Protein AF-A0A7V5URD4-F1 (afdb_monomer_lite)

Secondary structure (DSSP, 8-state):
---------HHHHHHHSTTHHHHHHHHHHHHHHHHHTTS---SS---------------

Structure (mmCIF, N/CA/C/O backbone):
data_AF-A0A7V5URD4-F1
#
_entry.id   AF-A0A7V5URD4-F1
#
loop_
_atom_site.group_PDB
_atom_site.id
_atom_site.type_symbol
_atom_site.label_atom_id
_atom_site.label_alt_id
_atom_site.label_comp_id
_atom_site.label_asym_id
_atom_site.label_entity_id
_atom_site.label_seq_id
_atom_site.pdbx_PDB_ins_code
_atom_site.Cartn_x
_atom_site.Cartn_y
_atom_site.Cartn_z
_atom_site.occupancy
_atom_site.B_iso_or_equiv
_atom_site.auth_seq_id
_atom_site.auth_comp_id
_atom_site.auth_asym_id
_atom_site.auth_atom_id
_atom_site.pdbx_PDB_model_num
ATOM 1 N N . MET A 1 1 ? 30.382 29.028 -21.459 1.00 49.78 1 MET A N 1
ATOM 2 C CA . MET A 1 1 ? 30.629 27.681 -20.905 1.00 49.78 1 MET A CA 1
ATOM 3 C C . MET A 1 1 ? 29.659 27.471 -19.752 1.00 49.78 1 MET A C 1
ATOM 5 O O . MET A 1 1 ? 29.939 27.911 -18.649 1.00 49.78 1 MET A O 1
ATOM 9 N N . THR A 1 2 ? 28.484 26.901 -20.008 1.00 50.19 2 THR A N 1
ATOM 10 C CA . THR A 1 2 ? 27.537 26.521 -18.951 1.00 50.19 2 THR A CA 1
ATOM 11 C C . THR A 1 2 ? 27.223 25.045 -19.140 1.00 50.19 2 THR A C 1
ATOM 13 O O . THR A 1 2 ? 26.451 24.642 -20.005 1.00 50.19 2 THR A O 1
ATOM 16 N N . THR A 1 3 ? 27.912 24.207 -18.376 1.00 58.22 3 THR A N 1
ATOM 17 C CA . THR A 1 3 ? 27.631 22.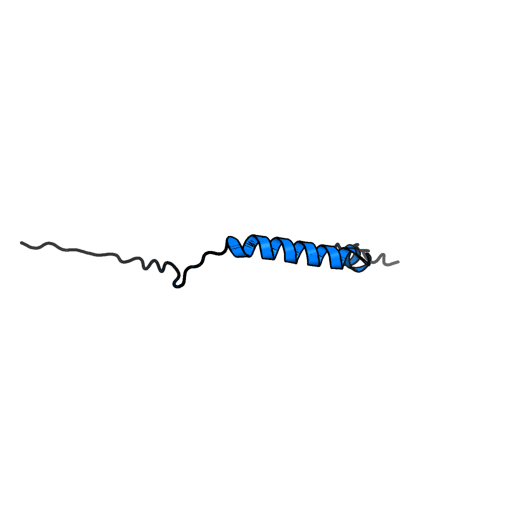778 -18.266 1.00 58.22 3 THR A CA 1
ATOM 18 C C . THR A 1 3 ? 26.300 22.633 -17.536 1.00 58.22 3 THR A C 1
ATOM 20 O O . THR A 1 3 ? 26.240 22.653 -16.310 1.00 58.22 3 THR A O 1
ATOM 23 N N . GLY A 1 4 ? 25.205 22.558 -18.297 1.00 58.41 4 GLY A N 1
ATOM 24 C CA . GLY A 1 4 ? 23.904 22.180 -17.759 1.00 58.41 4 GLY A CA 1
ATOM 25 C C . GLY A 1 4 ? 24.036 20.812 -17.098 1.00 58.41 4 GLY A C 1
ATOM 26 O O . GLY A 1 4 ? 24.462 19.856 -17.745 1.00 58.41 4 GLY A O 1
ATOM 27 N N . LEU A 1 5 ? 23.738 20.742 -15.802 1.00 64.75 5 LEU A N 1
ATOM 28 C CA . LEU A 1 5 ? 23.735 19.513 -15.016 1.00 64.75 5 LEU A CA 1
ATOM 29 C C . LEU A 1 5 ? 22.855 18.479 -15.729 1.00 64.75 5 LEU A C 1
ATOM 31 O O . LEU A 1 5 ? 21.629 18.559 -15.692 1.00 64.75 5 LEU A O 1
ATOM 35 N N . GLN A 1 6 ? 23.484 17.531 -16.423 1.00 65.62 6 GLN A N 1
ATOM 36 C CA . GLN A 1 6 ? 22.800 16.417 -17.070 1.00 65.62 6 GLN A CA 1
ATOM 37 C C . GLN A 1 6 ? 22.335 15.456 -15.976 1.00 65.62 6 GLN A C 1
ATOM 39 O O . GLN A 1 6 ? 23.004 14.478 -15.647 1.00 65.62 6 GLN A O 1
ATOM 44 N N . SER A 1 7 ? 21.189 15.762 -15.377 1.00 65.56 7 SER A N 1
ATOM 45 C CA . SER A 1 7 ? 20.491 14.865 -14.471 1.00 65.56 7 SER A CA 1
ATOM 46 C C . SER A 1 7 ? 19.884 13.726 -15.293 1.00 65.56 7 SER A C 1
ATOM 48 O O . SER A 1 7 ? 18.780 13.812 -15.835 1.00 65.56 7 SER A O 1
ATOM 50 N N . SER A 1 8 ? 20.625 12.626 -15.419 1.00 69.12 8 SER A N 1
ATOM 51 C CA . SER A 1 8 ? 20.075 11.349 -15.877 1.00 69.12 8 SER A CA 1
ATOM 52 C C . SER A 1 8 ? 19.058 10.854 -14.844 1.00 69.12 8 SER A C 1
ATOM 54 O O . SER A 1 8 ? 19.387 10.104 -13.933 1.00 69.12 8 SER A O 1
ATOM 56 N N . GLY A 1 9 ? 17.823 11.347 -14.941 1.00 81.44 9 GLY A N 1
ATOM 57 C CA . GLY A 1 9 ? 16.737 10.989 -14.034 1.00 81.44 9 GLY A CA 1
ATOM 58 C C . GLY A 1 9 ? 16.216 9.580 -14.303 1.00 81.44 9 GLY A C 1
ATOM 59 O O . GLY A 1 9 ? 16.134 9.151 -15.454 1.00 81.44 9 GLY A O 1
ATOM 60 N N . LEU A 1 10 ? 15.792 8.882 -13.248 1.00 79.44 10 LEU A N 1
ATOM 61 C CA . LEU A 1 10 ? 15.193 7.543 -13.335 1.00 79.44 10 LEU A CA 1
ATOM 62 C C . LEU A 1 10 ? 14.040 7.496 -14.352 1.00 79.44 10 LEU A C 1
ATOM 64 O O . LEU A 1 10 ? 13.955 6.576 -15.156 1.00 79.44 10 LEU A O 1
ATOM 68 N N . ILE A 1 11 ? 13.226 8.552 -14.412 1.00 81.81 11 ILE A N 1
ATOM 69 C CA . ILE A 1 11 ? 12.124 8.690 -15.378 1.00 81.81 11 ILE A CA 1
ATOM 70 C C . ILE A 1 11 ? 12.634 8.652 -16.830 1.00 81.81 11 ILE A C 1
ATOM 72 O O . ILE A 1 11 ? 12.020 8.019 -17.685 1.00 81.81 11 ILE A O 1
ATOM 76 N N . ARG A 1 12 ? 13.789 9.272 -17.121 1.00 83.12 12 ARG A N 1
ATOM 77 C CA . ARG A 1 12 ? 14.401 9.266 -18.462 1.00 83.12 12 ARG A CA 1
ATOM 78 C C . ARG A 1 12 ? 14.881 7.868 -18.865 1.00 83.12 12 ARG A C 1
ATOM 80 O O . ARG A 1 12 ? 14.858 7.564 -20.055 1.00 83.12 12 ARG A O 1
ATOM 87 N N . LEU A 1 13 ? 15.295 7.032 -17.911 1.00 81.44 13 LEU A N 1
ATOM 88 C CA . LEU A 1 13 ? 15.688 5.643 -18.167 1.00 81.44 13 LEU A CA 1
ATOM 89 C C . LEU A 1 13 ? 14.475 4.799 -18.583 1.00 81.44 13 LEU A C 1
ATOM 91 O O . LEU A 1 13 ? 14.511 4.155 -19.628 1.00 81.44 13 LEU A O 1
ATOM 95 N N . PHE A 1 14 ? 13.378 4.869 -17.822 1.00 80.31 14 PHE A N 1
ATOM 96 C CA . PHE A 1 14 ? 12.142 4.150 -18.151 1.00 80.31 14 PHE A CA 1
ATOM 97 C C . PHE A 1 14 ? 11.518 4.645 -19.463 1.00 80.31 14 PHE A C 1
ATOM 99 O O . PHE A 1 14 ? 11.150 3.833 -20.306 1.00 80.31 14 PHE A O 1
ATOM 106 N N . ALA A 1 15 ? 11.496 5.961 -19.696 1.00 81.25 15 ALA A N 1
ATOM 107 C CA . ALA A 1 15 ? 10.941 6.551 -20.916 1.00 81.25 15 ALA A CA 1
ATOM 108 C C . ALA A 1 15 ? 11.750 6.242 -22.193 1.00 81.25 15 ALA A C 1
ATOM 110 O O . ALA A 1 15 ? 11.194 6.286 -23.287 1.00 81.25 15 ALA A O 1
ATOM 111 N N . ARG A 1 16 ? 13.056 5.945 -22.084 1.00 83.12 16 ARG A N 1
ATOM 112 C CA . ARG A 1 16 ? 13.911 5.601 -23.238 1.00 83.12 16 ARG A CA 1
ATOM 113 C C . ARG A 1 16 ? 13.880 4.123 -23.612 1.00 83.12 16 ARG A C 1
ATOM 115 O O . ARG A 1 16 ? 14.261 3.792 -24.732 1.00 83.12 16 ARG A O 1
ATOM 122 N N . HIS A 1 17 ? 13.455 3.243 -22.710 1.00 82.56 17 HIS A N 1
ATOM 123 C CA . HIS A 1 17 ? 13.365 1.816 -22.995 1.00 82.56 17 HIS A CA 1
ATOM 124 C C . HIS A 1 17 ? 11.953 1.454 -23.489 1.00 82.56 17 HIS A C 1
ATOM 126 O O . HIS A 1 17 ? 11.007 1.532 -22.705 1.00 82.56 17 HIS A O 1
ATOM 132 N N . PRO A 1 18 ? 11.792 0.982 -24.741 1.00 75.81 18 PRO A N 1
ATOM 133 C CA . PRO A 1 18 ? 10.476 0.753 -25.349 1.00 75.81 18 PRO A CA 1
ATOM 134 C C . PRO A 1 18 ? 9.609 -0.270 -24.598 1.00 75.81 18 PRO A C 1
ATOM 136 O O . PRO A 1 18 ? 8.388 -0.170 -24.619 1.00 75.81 18 PRO A O 1
ATOM 139 N N . ASN A 1 19 ? 10.230 -1.212 -23.878 1.00 86.25 19 ASN A N 1
ATOM 140 C CA . ASN A 1 19 ? 9.519 -2.250 -23.125 1.00 86.25 19 AS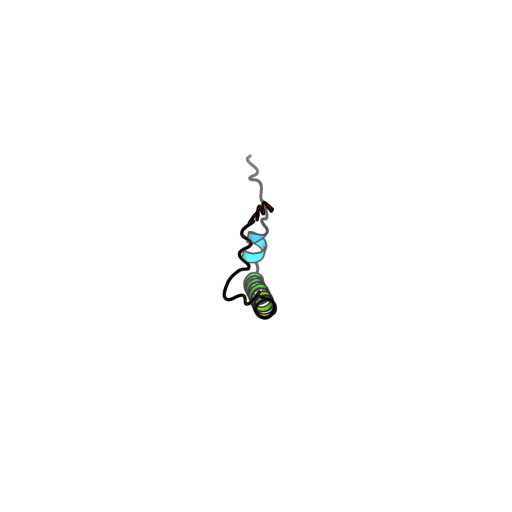N A CA 1
ATOM 141 C C . ASN A 1 19 ? 9.516 -2.027 -21.605 1.00 86.25 19 ASN A C 1
ATOM 143 O O . ASN A 1 19 ? 8.716 -2.648 -20.909 1.00 86.25 19 ASN A O 1
ATOM 147 N N . ALA A 1 20 ? 10.382 -1.159 -21.065 1.00 85.81 20 ALA A N 1
ATOM 148 C CA . ALA A 1 20 ? 10.533 -1.020 -19.613 1.00 85.81 20 ALA A CA 1
ATOM 149 C C . ALA A 1 20 ? 9.288 -0.411 -18.959 1.00 85.81 20 ALA A C 1
ATOM 151 O O . ALA A 1 20 ? 8.850 -0.899 -17.922 1.00 85.81 20 ALA A O 1
ATOM 152 N N . SER A 1 21 ? 8.682 0.603 -19.581 1.00 85.69 21 SER A N 1
ATOM 153 C CA . SER A 1 21 ? 7.440 1.214 -19.086 1.00 85.69 21 SER A CA 1
ATOM 154 C C . SER A 1 21 ? 6.272 0.225 -19.075 1.00 85.69 21 SER A C 1
ATOM 156 O O . SER A 1 21 ? 5.514 0.172 -18.109 1.00 85.69 21 SER A O 1
ATOM 158 N N . ASN A 1 22 ? 6.163 -0.614 -20.110 1.00 90.19 22 ASN A N 1
ATOM 159 C CA . ASN A 1 22 ? 5.102 -1.617 -20.211 1.00 90.19 22 ASN A CA 1
ATOM 160 C C . ASN A 1 22 ? 5.273 -2.709 -19.149 1.00 90.19 22 ASN A C 1
ATOM 162 O O . ASN A 1 22 ? 4.313 -3.077 -18.479 1.00 90.19 22 ASN A O 1
ATOM 166 N N . LEU A 1 23 ? 6.504 -3.183 -18.937 1.00 92.44 2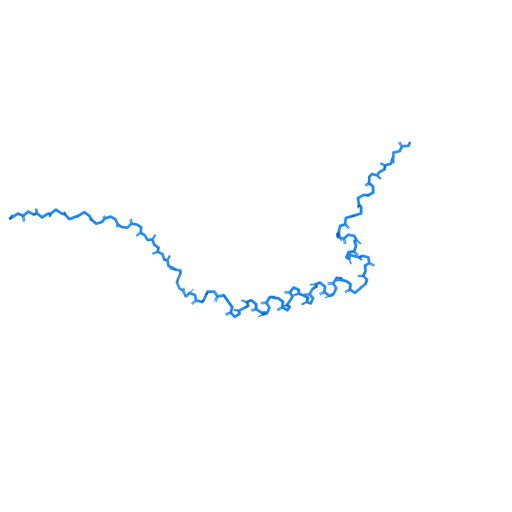3 LEU A N 1
ATOM 167 C CA . LEU A 1 23 ? 6.802 -4.145 -17.875 1.00 92.44 23 LEU A CA 1
ATOM 168 C C . LEU A 1 23 ? 6.572 -3.548 -16.483 1.00 92.44 23 LEU A C 1
ATOM 170 O O . LEU A 1 23 ? 6.011 -4.221 -15.626 1.00 92.44 23 LEU A O 1
ATOM 174 N N . ALA A 1 24 ? 6.941 -2.284 -16.261 1.00 91.44 24 ALA A N 1
ATOM 175 C CA . ALA A 1 24 ? 6.670 -1.596 -15.001 1.00 91.44 24 ALA A CA 1
ATOM 176 C C . ALA A 1 24 ? 5.162 -1.523 -14.714 1.00 91.44 24 ALA A C 1
ATOM 178 O O . ALA A 1 24 ? 4.731 -1.838 -13.606 1.00 91.44 24 ALA A O 1
ATOM 179 N N . MET A 1 25 ? 4.352 -1.187 -15.723 1.00 92.12 25 MET A N 1
ATOM 180 C CA . MET A 1 25 ? 2.893 -1.210 -15.613 1.00 92.12 25 MET A CA 1
ATOM 181 C C . MET A 1 25 ? 2.373 -2.615 -15.278 1.00 92.12 25 MET A C 1
ATOM 183 O O . MET A 1 25 ? 1.560 -2.756 -14.367 1.00 92.12 25 MET A O 1
ATOM 187 N N . VAL A 1 26 ? 2.870 -3.656 -15.955 1.00 95.94 26 VAL A N 1
ATOM 188 C CA . VAL A 1 26 ? 2.493 -5.053 -15.676 1.00 95.94 26 VAL A CA 1
ATOM 189 C C . VAL A 1 26 ? 2.834 -5.446 -14.238 1.00 95.94 26 VAL A C 1
ATOM 191 O O . VAL A 1 26 ? 1.994 -6.025 -13.555 1.00 95.94 26 VAL A O 1
ATOM 194 N N . ILE A 1 27 ? 4.024 -5.089 -13.748 1.00 96.06 27 ILE A N 1
ATOM 195 C CA . ILE A 1 27 ? 4.446 -5.362 -12.367 1.00 96.06 27 ILE A CA 1
ATOM 196 C C . ILE A 1 27 ? 3.488 -4.700 -11.372 1.00 96.06 27 ILE A C 1
ATOM 198 O O . ILE A 1 27 ? 3.018 -5.359 -10.448 1.00 96.06 27 ILE A O 1
ATOM 202 N N . ILE A 1 28 ? 3.153 -3.424 -11.582 1.00 95.94 28 ILE A N 1
ATOM 203 C CA . ILE A 1 28 ? 2.217 -2.692 -10.717 1.00 95.94 28 ILE A CA 1
ATOM 204 C C . ILE A 1 28 ? 0.838 -3.366 -10.711 1.00 95.94 28 ILE A C 1
ATOM 206 O O . ILE A 1 28 ? 0.257 -3.553 -9.643 1.00 95.94 28 ILE A O 1
ATOM 210 N N . VAL A 1 29 ? 0.327 -3.773 -11.877 1.00 97.50 29 VAL A N 1
ATOM 211 C CA . VAL A 1 29 ? -0.979 -4.441 -11.991 1.00 97.50 29 VAL A CA 1
ATOM 212 C C . VAL A 1 29 ? -0.978 -5.795 -11.282 1.00 97.50 29 VAL A C 1
ATOM 214 O O . VAL A 1 29 ? -1.896 -6.069 -10.515 1.00 97.50 29 VAL A O 1
ATOM 217 N N . VAL A 1 30 ? 0.047 -6.628 -11.482 1.00 98.12 30 VAL A N 1
ATOM 218 C CA . VAL A 1 30 ? 0.149 -7.947 -10.830 1.00 98.12 30 VAL A CA 1
ATOM 219 C C . VAL A 1 30 ? 0.217 -7.801 -9.310 1.00 98.12 30 VAL A C 1
ATOM 221 O O . VAL A 1 30 ? -0.532 -8.469 -8.599 1.00 98.12 30 VAL A O 1
ATOM 224 N N . LEU A 1 31 ? 1.051 -6.886 -8.809 1.00 97.56 31 LEU A N 1
ATOM 225 C CA . LEU A 1 31 ? 1.145 -6.605 -7.375 1.00 97.56 31 LEU A CA 1
ATOM 226 C C . LEU A 1 31 ? -0.181 -6.082 -6.808 1.00 97.56 31 LEU A C 1
ATOM 228 O O . LEU A 1 31 ? -0.580 -6.483 -5.715 1.00 97.56 31 LEU A O 1
ATOM 232 N N . GLY A 1 32 ? -0.882 -5.229 -7.559 1.00 95.88 32 GLY A N 1
ATOM 233 C CA . GLY A 1 32 ? -2.213 -4.744 -7.200 1.00 95.88 32 GLY A CA 1
ATOM 234 C C . GLY A 1 32 ? -3.240 -5.871 -7.108 1.00 95.88 32 GLY A C 1
ATOM 235 O O . GLY A 1 32 ? -3.955 -5.970 -6.119 1.00 95.88 32 GLY A O 1
ATOM 236 N N . LEU A 1 33 ? -3.280 -6.776 -8.087 1.00 97.50 33 LEU A N 1
ATOM 237 C CA . LEU A 1 33 ? -4.190 -7.926 -8.062 1.00 97.50 33 LEU A CA 1
ATOM 238 C C . LEU A 1 33 ? -3.912 -8.856 -6.873 1.00 97.50 33 LEU A C 1
ATOM 240 O O . LEU A 1 33 ? -4.850 -9.328 -6.234 1.00 97.50 33 LEU A O 1
ATOM 244 N N . MET A 1 34 ? -2.638 -9.078 -6.539 1.00 96.00 34 MET A N 1
ATOM 245 C CA . MET A 1 34 ? -2.247 -9.867 -5.367 1.00 96.00 34 MET A CA 1
ATOM 246 C C . MET A 1 34 ? -2.662 -9.209 -4.041 1.00 96.00 34 MET A C 1
ATOM 248 O O . MET A 1 34 ? -2.939 -9.914 -3.069 1.00 96.00 34 MET A O 1
ATOM 252 N N . SER A 1 35 ? -2.708 -7.875 -3.970 1.00 95.81 35 SER A N 1
ATOM 253 C CA . SER A 1 35 ? -3.068 -7.154 -2.743 1.00 95.81 35 SER A CA 1
ATOM 254 C C . SER A 1 35 ? -4.576 -7.024 -2.520 1.00 95.81 35 SER A C 1
ATOM 256 O O . SER A 1 35 ? -4.992 -6.846 -1.376 1.00 95.81 35 SER A O 1
ATOM 258 N N . LEU A 1 36 ? -5.408 -7.189 -3.559 1.00 94.75 36 LEU A N 1
ATOM 259 C CA . LEU A 1 36 ? -6.873 -7.122 -3.438 1.00 94.75 36 LEU A CA 1
ATOM 260 C C . LEU A 1 36 ? -7.430 -8.093 -2.389 1.00 94.75 36 LEU A C 1
ATOM 262 O O . LEU A 1 36 ? -8.340 -7.736 -1.646 1.00 94.75 36 LEU A O 1
ATOM 266 N N . GLY A 1 37 ? -6.859 -9.298 -2.287 1.00 93.38 37 GLY A N 1
ATOM 267 C CA . GLY A 1 37 ? -7.275 -10.300 -1.299 1.00 93.38 37 GLY A CA 1
ATOM 268 C C . GLY A 1 37 ? -6.872 -9.980 0.146 1.00 93.38 37 GLY A C 1
ATOM 269 O O . GLY A 1 37 ? -7.338 -10.646 1.063 1.00 93.38 37 GLY A O 1
ATOM 270 N N . GLN A 1 38 ? -6.013 -8.981 0.359 1.00 90.88 38 GLN A N 1
ATOM 271 C CA . GLN A 1 38 ? -5.517 -8.576 1.680 1.00 90.88 38 GLN A CA 1
ATOM 272 C C . GLN A 1 38 ? -6.182 -7.290 2.192 1.00 90.88 38 GLN A C 1
ATOM 274 O O . GLN A 1 38 ? -5.822 -6.783 3.256 1.00 90.88 38 GLN A O 1
ATOM 279 N N . LEU A 1 39 ? -7.138 -6.733 1.442 1.00 90.56 39 LEU A N 1
ATOM 280 C CA . LEU A 1 39 ? -7.821 -5.511 1.838 1.00 90.56 39 LEU A CA 1
ATOM 281 C C . LEU A 1 39 ? -8.779 -5.786 3.005 1.00 90.56 39 LEU A C 1
ATOM 283 O O . LEU A 1 39 ? -9.577 -6.718 2.962 1.00 90.56 39 LEU A O 1
ATOM 287 N N . ASN A 1 40 ? -8.726 -4.947 4.044 1.00 86.69 40 ASN A N 1
ATOM 288 C CA . ASN A 1 40 ? -9.650 -5.040 5.175 1.00 86.69 40 ASN A CA 1
ATOM 289 C C . ASN A 1 40 ? -11.087 -4.764 4.705 1.00 86.69 40 ASN A C 1
ATOM 291 O O . ASN A 1 40 ? -11.455 -3.620 4.441 1.00 86.69 40 ASN A O 1
ATOM 295 N N . THR A 1 41 ? -11.916 -5.804 4.634 1.00 88.12 41 THR A N 1
ATOM 296 C CA . THR A 1 41 ? -13.336 -5.696 4.274 1.00 88.12 41 THR A CA 1
ATOM 297 C C . THR A 1 41 ? -14.177 -5.368 5.508 1.00 88.12 41 THR A C 1
ATOM 299 O O . THR A 1 41 ? -14.909 -6.210 6.027 1.00 88.12 41 THR A O 1
ATOM 302 N N . GLN A 1 42 ? -14.054 -4.144 6.014 1.00 86.00 42 GLN A N 1
ATOM 303 C CA . GLN A 1 42 ? -14.919 -3.636 7.079 1.00 86.00 42 GLN A CA 1
ATOM 304 C C . GLN A 1 42 ? -15.998 -2.747 6.454 1.00 86.00 42 GLN A C 1
ATOM 306 O O . GLN A 1 42 ? -15.685 -1.708 5.883 1.00 86.00 42 GLN A O 1
ATOM 311 N N . LEU A 1 43 ? -17.271 -3.155 6.546 1.00 80.56 43 LEU A N 1
ATOM 312 C CA . LEU A 1 43 ? -18.401 -2.336 6.073 1.00 80.56 43 LEU A CA 1
ATOM 313 C C . LEU A 1 43 ? -18.542 -1.046 6.889 1.00 80.56 43 LEU A C 1
ATOM 315 O O . LEU A 1 43 ? -18.931 -0.009 6.360 1.00 80.56 43 LEU A O 1
ATOM 319 N N . PHE A 1 44 ? -18.176 -1.117 8.168 1.00 87.38 44 PHE A N 1
ATOM 320 C CA . PHE A 1 44 ? -18.042 0.025 9.055 1.00 87.38 44 PHE A CA 1
ATOM 321 C C . PHE A 1 44 ? -16.658 -0.027 9.696 1.00 87.38 44 PHE A C 1
ATOM 323 O O . PHE A 1 44 ? -16.287 -1.085 10.211 1.00 87.38 44 PHE A O 1
ATOM 330 N N . PRO A 1 45 ? -15.889 1.073 9.683 1.00 81.50 45 PRO A N 1
ATOM 331 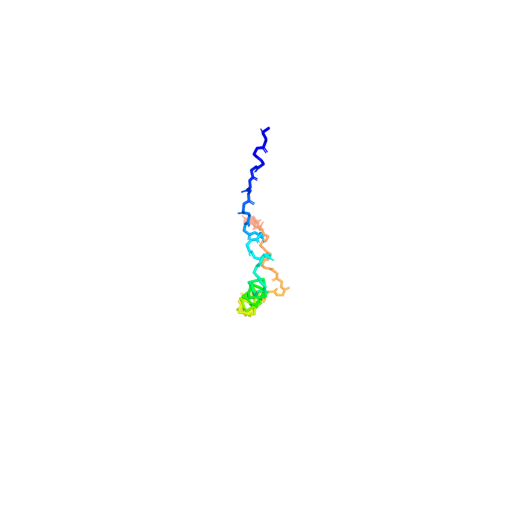C CA . PRO A 1 45 ? -14.626 1.117 10.405 1.00 81.50 45 PRO A CA 1
ATOM 332 C C . PRO A 1 45 ? -14.879 0.918 11.904 1.00 81.50 45 PRO A C 1
ATOM 334 O O . PRO A 1 45 ? -15.932 1.299 12.420 1.00 81.50 45 PRO A O 1
ATOM 337 N N . THR A 1 46 ? -13.905 0.370 12.629 1.00 85.44 46 THR A N 1
ATOM 338 C CA . THR A 1 46 ? -13.956 0.351 14.098 1.00 85.44 46 THR A CA 1
ATOM 339 C C . THR A 1 46 ? -13.861 1.784 14.628 1.00 85.44 46 THR A C 1
ATOM 341 O O . THR A 1 46 ? -12.772 2.340 14.766 1.00 85.44 46 THR A O 1
ATOM 344 N N . ILE A 1 47 ? -15.006 2.403 14.916 1.00 84.12 47 ILE A N 1
ATOM 345 C CA . ILE A 1 47 ? -15.073 3.735 15.520 1.00 84.12 47 ILE A CA 1
ATOM 346 C C . ILE A 1 47 ? -14.861 3.575 17.029 1.00 84.12 47 ILE A C 1
ATOM 348 O O . ILE A 1 47 ? -15.768 3.175 17.757 1.00 84.12 47 ILE A O 1
ATOM 352 N N . ASN A 1 48 ? -13.653 3.875 17.507 1.00 84.88 48 ASN A N 1
ATOM 353 C CA . ASN A 1 48 ? -13.364 3.928 18.938 1.00 84.88 48 ASN A CA 1
ATOM 354 C C . ASN A 1 48 ? -13.657 5.339 19.462 1.00 84.88 48 ASN A C 1
ATOM 356 O O . ASN A 1 48 ? -12.859 6.257 19.277 1.00 84.88 48 ASN A O 1
ATOM 360 N N . ILE A 1 49 ? -14.819 5.511 20.092 1.00 85.88 49 ILE A N 1
ATOM 361 C CA . ILE A 1 49 ? -15.148 6.729 20.832 1.00 85.88 49 ILE A CA 1
ATOM 362 C C . ILE A 1 49 ? -14.669 6.506 22.270 1.00 85.88 49 ILE A C 1
ATOM 364 O O . ILE A 1 49 ? -15.192 5.605 22.930 1.00 85.88 49 ILE A O 1
ATOM 368 N N . PRO A 1 50 ? -13.703 7.290 22.784 1.00 85.19 50 PRO A N 1
ATOM 369 C CA . PRO A 1 50 ? -13.254 7.154 24.163 1.00 85.19 50 PRO A CA 1
ATOM 370 C C . PRO A 1 50 ? -14.371 7.611 25.112 1.00 85.19 50 PRO A C 1
ATOM 372 O O . PRO A 1 50 ? -14.519 8.797 25.400 1.00 85.19 50 PRO A O 1
ATOM 375 N N . ILE A 1 51 ? -15.190 6.668 25.582 1.00 87.62 51 ILE A N 1
ATOM 376 C CA . ILE A 1 51 ? -16.250 6.929 26.559 1.00 87.62 51 ILE A CA 1
ATOM 377 C C . ILE A 1 51 ? -15.673 6.724 27.957 1.00 87.62 51 ILE A C 1
ATOM 379 O O . ILE A 1 51 ? -15.273 5.621 28.325 1.00 87.62 51 ILE A O 1
ATOM 383 N N . ILE A 1 52 ? -15.669 7.787 28.758 1.00 87.56 52 ILE A N 1
ATOM 384 C CA . ILE A 1 52 ? -15.341 7.712 30.182 1.00 87.56 52 ILE A CA 1
ATOM 385 C C . ILE A 1 52 ? -16.660 7.583 30.945 1.00 87.56 52 ILE A C 1
ATOM 387 O O . ILE A 1 52 ? -17.434 8.534 31.040 1.00 87.56 52 ILE A O 1
ATOM 391 N N . THR A 1 53 ? -16.943 6.393 31.477 1.00 87.62 53 THR A N 1
ATOM 392 C CA . THR A 1 53 ? -18.123 6.157 32.318 1.00 87.62 53 THR A CA 1
ATOM 393 C C . THR A 1 53 ? -17.786 6.444 33.775 1.00 87.62 53 THR A C 1
ATOM 395 O O . THR A 1 53 ? -17.122 5.649 34.437 1.00 87.62 53 THR A O 1
ATOM 398 N N . VAL A 1 54 ? -18.277 7.568 34.293 1.00 89.69 54 VAL A N 1
ATOM 399 C CA . VAL A 1 54 ? -18.211 7.875 35.726 1.00 89.69 54 VAL A CA 1
ATOM 400 C C . VAL A 1 54 ? -19.437 7.266 36.404 1.00 89.69 54 VAL A C 1
ATOM 402 O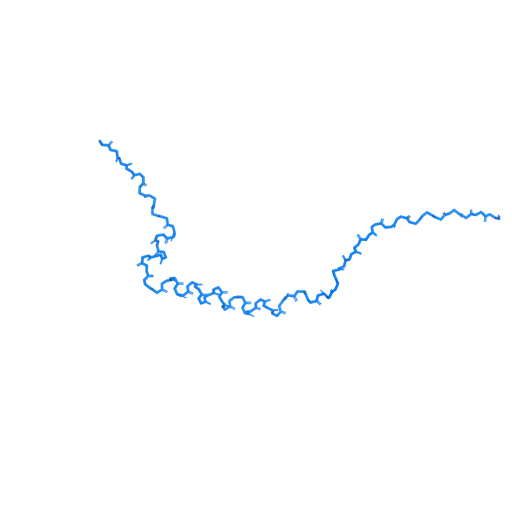 O . VAL A 1 54 ? -20.568 7.633 36.091 1.00 89.69 54 VAL A O 1
ATOM 405 N N . LYS A 1 55 ? -19.224 6.322 37.325 1.00 87.00 55 LYS A N 1
ATOM 406 C CA . LYS A 1 55 ? -20.274 5.795 38.208 1.00 87.00 55 LYS A CA 1
ATOM 407 C C . LYS A 1 55 ? -20.041 6.327 39.615 1.00 87.00 55 LYS A C 1
ATOM 409 O O . LYS A 1 55 ? -18.970 6.114 40.174 1.00 87.00 55 LYS A O 1
ATOM 414 N N . VAL A 1 56 ? -21.047 6.984 40.182 1.00 86.56 56 VAL A N 1
ATOM 415 C CA . VAL A 1 56 ? -21.081 7.340 41.604 1.00 86.56 56 VAL A CA 1
ATOM 416 C C . VAL A 1 56 ? -22.123 6.448 42.262 1.00 86.56 56 VAL A C 1
ATOM 418 O O . VAL A 1 56 ? -23.281 6.443 41.852 1.00 86.56 56 VAL A O 1
ATOM 421 N N . ILE A 1 57 ? -21.687 5.653 43.234 1.00 80.56 57 ILE A N 1
ATOM 422 C CA . ILE A 1 57 ? -22.531 4.743 44.009 1.00 80.56 57 ILE A CA 1
ATOM 423 C C . ILE A 1 57 ? -22.897 5.478 45.298 1.00 80.56 57 ILE A C 1
ATOM 425 O O . ILE A 1 57 ? -22.001 5.815 46.070 1.00 80.56 57 ILE A O 1
ATOM 429 N N . TRP A 1 58 ? -24.183 5.750 45.510 1.00 74.25 58 TRP A N 1
ATOM 430 C CA . TRP A 1 58 ? -24.705 6.236 46.791 1.00 74.25 58 TRP A CA 1
ATOM 431 C C . TRP A 1 58 ? -25.436 5.092 47.520 1.00 74.25 58 TRP A C 1
ATOM 433 O O . TRP A 1 58 ? -25.978 4.221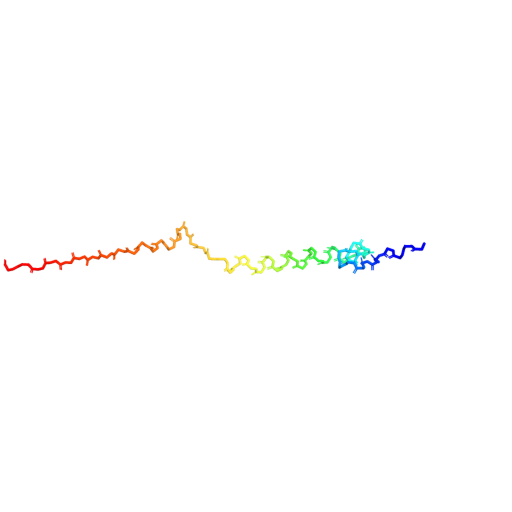 46.832 1.00 74.25 58 TRP A O 1
ATOM 443 N N . PRO A 1 59 ? -25.418 5.063 48.869 1.00 72.56 59 PRO A N 1
ATOM 444 C CA . PRO A 1 59 ? -26.277 4.197 49.676 1.00 72.56 59 PRO A CA 1
ATOM 445 C C . PRO A 1 59 ? -27.755 4.608 49.616 1.00 72.56 59 PRO A C 1
ATOM 447 O O . PRO A 1 59 ? -28.036 5.798 49.338 1.00 72.56 59 PRO A O 1
#

Sequence (59 aa):
MTTGLQSSGLIRLFARHPNASNLAMVIIVVLGLMSLGQLNTQLFPTINIPIITVKVIWP

pLDDT: mean 83.74, std 11.32, range [49.78, 98.12]

Foldseek 3Di:
DDPDPPPPDPVVVCVPDPCSVVVVVVVVVVVVVVCVVVDPPDPDPPDDDPDDDDDDDDD

Radius of gyration: 27.23 Å; chains: 1; bounding box: 57×38×75 Å